Protein AF-A0A0Q9HIN8-F1 (afdb_monomer_lite)

Foldseek 3Di:
DVVVVVVVVVVVVVVVVVVVPVPPPPVPPVCQLVVLQVQLVCCQPPVPVNQVPDPPSPVVDDDDSVVSNVSSVVSNVSSVVVVVCVVCVVPPPCPVVVPPPPPVVVVVVVVVVVVVPPPPPPVPPVPVPPPDPDDDDDDD

Secondary structure (DSSP, 8-state):
-HHHHHHHHHHHHHHHHHHTT------TTTTHHHHHHHHHHHHHH-HHHHHHHSTTTGGG-S--HHHHHHHHHHHHHHHHHHHHHHH-GGG---TTTTTTSSHHHHHHHHHHHHHT------TTGGGGSS-----PPPP-

pLDDT: mean 71.0, std 16.52, range [49.62, 96.56]

Radius of gyration: 36.88 Å; chains: 1; bounding box: 78×87×63 Å

Sequence (140 aa):
MVGALLEEAGDESALQRRGRLASKPSSRWGGRWLFLSANGTFMLVAPLTWYELVPGVTDTGFFNQHFVRDIGMIQLFLGVAFGLGLFRPERRVDLTHLHRGDIASRSTVAGSLKHSLDPGDDPRRGRRLFNQPAQKPRLK

Structure (mmCIF, N/CA/C/O backbone):
data_AF-A0A0Q9HIN8-F1
#
_entry.id   AF-A0A0Q9HIN8-F1
#
loop_
_atom_site.group_PDB
_atom_site.id
_atom_site.type_symbol
_atom_site.label_atom_id
_atom_site.label_alt_id
_atom_site.label_comp_id
_atom_site.label_asym_id
_atom_site.label_entity_id
_atom_site.label_seq_id
_atom_site.pdbx_PDB_ins_code
_atom_site.Cartn_x
_atom_site.Cartn_y
_atom_site.Cartn_z
_atom_site.occupancy
_atom_site.B_iso_or_equiv
_atom_site.auth_seq_id
_atom_site.auth_comp_id
_atom_site.auth_asym_id
_atom_site.auth_atom_id
_atom_site.pdbx_PDB_model_num
ATOM 1 N N . MET A 1 1 ? 64.851 -7.655 -13.966 1.00 50.16 1 MET A N 1
ATOM 2 C CA . MET A 1 1 ? 63.659 -8.530 -13.860 1.00 50.16 1 MET A CA 1
ATOM 3 C C . MET A 1 1 ? 62.745 -8.214 -12.671 1.00 50.16 1 MET A C 1
ATOM 5 O O . MET A 1 1 ? 61.587 -8.580 -12.751 1.00 50.16 1 MET A O 1
ATOM 9 N N . VAL A 1 2 ? 63.190 -7.509 -11.617 1.00 51.47 2 VAL A N 1
ATOM 10 C CA . VAL A 1 2 ? 62.332 -7.177 -10.451 1.00 51.47 2 VAL A CA 1
ATOM 11 C C . VAL A 1 2 ? 61.342 -6.022 -10.717 1.00 51.47 2 VAL A C 1
ATOM 13 O O . VAL A 1 2 ? 60.254 -6.022 -10.160 1.00 51.47 2 VAL A O 1
ATOM 16 N N . GLY A 1 3 ? 61.665 -5.077 -11.614 1.00 51.88 3 GLY A N 1
ATOM 17 C CA . GLY A 1 3 ? 60.786 -3.933 -11.921 1.00 51.88 3 GLY A CA 1
ATOM 18 C C . GLY A 1 3 ? 59.489 -4.290 -12.663 1.00 51.88 3 GLY A C 1
ATOM 19 O O . GLY A 1 3 ? 58.441 -3.750 -12.338 1.00 51.88 3 GLY A O 1
ATOM 20 N N . ALA A 1 4 ? 59.533 -5.254 -13.591 1.00 57.25 4 ALA A N 1
ATOM 21 C CA . ALA A 1 4 ? 58.363 -5.647 -14.386 1.00 57.25 4 ALA A CA 1
ATOM 22 C C . ALA A 1 4 ? 57.269 -6.345 -13.552 1.00 57.25 4 ALA A C 1
ATOM 24 O O . ALA A 1 4 ? 56.089 -6.165 -13.819 1.00 57.25 4 ALA A O 1
ATOM 25 N N . LEU A 1 5 ? 57.657 -7.080 -12.501 1.00 54.25 5 LEU A N 1
ATOM 26 C CA . LEU A 1 5 ? 56.718 -7.793 -11.626 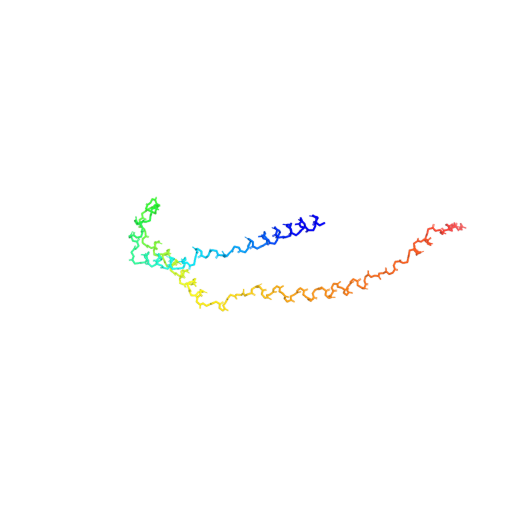1.00 54.25 5 LEU A CA 1
ATOM 27 C C . LEU A 1 5 ? 55.975 -6.867 -10.646 1.00 54.25 5 LEU A C 1
ATOM 29 O O . LEU A 1 5 ? 54.887 -7.208 -10.189 1.00 54.25 5 LEU A O 1
ATOM 33 N N . LEU A 1 6 ? 56.537 -5.696 -10.318 1.00 56.31 6 LEU A N 1
ATOM 34 C CA . LEU A 1 6 ? 55.865 -4.706 -9.466 1.00 56.31 6 LEU A CA 1
ATOM 35 C C . LEU A 1 6 ? 54.861 -3.851 -10.251 1.00 56.31 6 LEU A C 1
ATOM 37 O O . LEU A 1 6 ? 53.848 -3.440 -9.688 1.00 56.31 6 LEU A O 1
ATOM 41 N N . GLU A 1 7 ? 55.115 -3.625 -11.541 1.00 59.69 7 GLU A N 1
ATOM 42 C CA . GLU A 1 7 ? 54.205 -2.901 -12.434 1.00 59.69 7 GLU A CA 1
ATOM 43 C C . GLU A 1 7 ? 52.951 -3.737 -12.747 1.00 59.69 7 GLU A C 1
ATOM 45 O O . GLU A 1 7 ? 51.832 -3.232 -12.672 1.00 59.69 7 GLU A O 1
ATOM 50 N N . GLU A 1 8 ? 53.126 -5.046 -12.971 1.00 59.66 8 GLU A N 1
ATOM 51 C CA . GLU A 1 8 ? 52.031 -6.002 -13.199 1.00 59.66 8 GLU A CA 1
ATOM 52 C C . GLU A 1 8 ? 51.131 -6.143 -11.954 1.00 59.66 8 GLU A C 1
ATOM 54 O O . GLU A 1 8 ? 49.905 -6.095 -12.046 1.00 59.66 8 GLU A O 1
ATOM 59 N N . ALA A 1 9 ? 51.724 -6.191 -10.753 1.00 60.88 9 ALA A N 1
ATOM 60 C CA . ALA A 1 9 ? 50.978 -6.250 -9.491 1.00 60.88 9 ALA A CA 1
ATOM 61 C C . ALA A 1 9 ? 50.145 -4.978 -9.205 1.00 60.88 9 ALA A C 1
ATOM 63 O O . ALA A 1 9 ? 49.116 -5.033 -8.514 1.00 60.88 9 ALA A O 1
ATOM 64 N N . GLY A 1 10 ? 50.573 -3.824 -9.729 1.00 61.00 10 GLY A N 1
ATOM 65 C CA . GLY A 1 10 ? 49.863 -2.550 -9.606 1.00 61.00 10 GLY A CA 1
ATOM 66 C C . GLY A 1 10 ? 48.602 -2.476 -10.471 1.00 61.00 10 GLY A C 1
ATOM 67 O O . GLY A 1 10 ? 47.573 -1.970 -10.010 1.00 61.00 10 GLY A O 1
ATOM 68 N N . ASP A 1 11 ? 48.655 -3.027 -11.686 1.00 60.84 11 ASP A N 1
ATOM 69 C CA . ASP A 1 11 ? 47.535 -2.992 -12.634 1.00 60.84 11 ASP A CA 1
ATOM 70 C C . ASP A 1 11 ? 46.458 -4.033 -12.289 1.00 60.84 11 ASP A C 1
ATOM 72 O O . ASP A 1 11 ? 45.264 -3.726 -12.282 1.00 60.84 11 ASP A O 1
ATOM 76 N N . GLU A 1 12 ? 46.861 -5.216 -11.815 1.00 61.25 12 GLU A N 1
ATOM 77 C CA . GLU A 1 12 ? 45.950 -6.236 -11.270 1.00 61.25 12 GLU A CA 1
ATOM 78 C C . GLU A 1 12 ? 45.121 -5.685 -10.096 1.00 61.25 12 GLU A C 1
ATOM 80 O O . GLU A 1 12 ? 43.910 -5.897 -10.002 1.00 61.25 12 GLU A O 1
ATOM 85 N N . SER A 1 13 ? 45.735 -4.866 -9.237 1.00 59.59 13 SER A N 1
ATOM 86 C CA . SER A 1 13 ? 45.057 -4.189 -8.124 1.00 59.59 13 SER A CA 1
ATOM 87 C C . SER A 1 13 ? 44.043 -3.136 -8.598 1.00 59.59 13 SER A C 1
ATOM 89 O O . SER A 1 13 ? 43.004 -2.927 -7.958 1.00 59.59 13 SER A O 1
ATOM 91 N N . ALA A 1 14 ? 44.323 -2.458 -9.714 1.00 60.78 14 ALA A N 1
ATOM 92 C CA . ALA A 1 14 ? 43.446 -1.462 -10.326 1.00 60.78 14 ALA A CA 1
ATOM 93 C C . ALA A 1 14 ? 42.277 -2.118 -11.082 1.00 60.78 14 ALA A C 1
ATOM 95 O O . ALA A 1 14 ? 41.132 -1.665 -10.966 1.00 60.78 14 ALA A O 1
ATOM 96 N N . LEU A 1 15 ? 42.526 -3.229 -11.776 1.00 60.16 15 LEU A N 1
ATOM 97 C CA . LEU A 1 15 ? 41.519 -4.045 -12.454 1.00 60.16 15 LEU A CA 1
ATOM 98 C C . LEU A 1 15 ? 40.619 -4.782 -11.455 1.00 60.16 15 LEU A C 1
ATOM 100 O O . LEU A 1 15 ? 39.396 -4.784 -11.611 1.00 60.16 15 LEU A O 1
ATOM 104 N N . GLN A 1 16 ? 41.170 -5.291 -10.353 1.00 64.12 16 GLN A N 1
ATOM 105 C CA . GLN A 1 16 ? 40.397 -5.941 -9.295 1.00 64.12 16 GLN A CA 1
ATOM 106 C C . GLN A 1 16 ? 39.535 -4.940 -8.503 1.00 64.12 16 GLN A C 1
ATOM 108 O O . GLN A 1 16 ? 38.429 -5.285 -8.078 1.00 64.12 16 GLN A O 1
ATOM 113 N N . ARG A 1 17 ? 39.969 -3.674 -8.364 1.00 58.03 17 ARG A N 1
ATOM 114 C CA . ARG A 1 17 ? 39.131 -2.565 -7.855 1.00 58.03 17 ARG A CA 1
ATOM 115 C C . ARG A 1 17 ? 38.011 -2.185 -8.825 1.00 58.03 17 ARG A C 1
ATOM 117 O O . ARG A 1 17 ? 36.902 -1.904 -8.374 1.00 58.03 17 ARG A O 1
ATOM 124 N N . ARG A 1 18 ? 38.264 -2.220 -10.138 1.00 59.41 18 ARG A N 1
ATOM 125 C CA . ARG A 1 18 ? 37.251 -1.967 -11.181 1.00 59.41 18 ARG A CA 1
ATOM 126 C C . ARG A 1 18 ? 36.209 -3.088 -11.273 1.00 59.41 18 ARG A C 1
ATOM 128 O O . ARG A 1 18 ? 35.028 -2.793 -11.429 1.00 59.41 18 ARG A O 1
ATOM 135 N N . GLY A 1 19 ? 36.606 -4.348 -11.084 1.00 56.44 19 GLY A N 1
ATOM 136 C CA . GLY A 1 19 ? 35.696 -5.502 -11.069 1.00 56.44 19 GLY A CA 1
ATOM 137 C C . GLY A 1 19 ? 34.818 -5.604 -9.814 1.00 56.44 19 GLY A C 1
ATOM 138 O O . GLY A 1 19 ? 33.701 -6.111 -9.876 1.00 56.44 19 GLY A O 1
ATOM 139 N N . ARG A 1 20 ? 35.274 -5.070 -8.671 1.00 57.12 20 ARG A N 1
ATOM 140 C CA . ARG A 1 20 ? 34.553 -5.134 -7.383 1.00 57.12 20 ARG A CA 1
ATOM 141 C C . ARG A 1 20 ? 33.427 -4.092 -7.237 1.00 57.12 20 ARG A C 1
ATOM 143 O O . ARG A 1 20 ? 32.710 -4.110 -6.241 1.00 57.12 20 ARG A O 1
ATOM 150 N N . LEU A 1 21 ? 33.244 -3.210 -8.225 1.00 59.19 21 LEU A N 1
ATOM 151 C CA . LEU A 1 21 ? 32.167 -2.207 -8.263 1.00 59.19 21 LEU A CA 1
ATOM 152 C C . LEU A 1 21 ? 30.932 -2.652 -9.059 1.00 59.19 21 LEU A C 1
ATOM 154 O O . LEU A 1 21 ? 29.895 -1.997 -8.978 1.00 59.19 21 LEU A O 1
ATOM 158 N N . ALA A 1 22 ? 30.988 -3.791 -9.753 1.00 61.09 22 ALA A N 1
ATOM 159 C CA . ALA A 1 22 ? 29.797 -4.451 -10.279 1.00 61.09 22 ALA A CA 1
ATOM 160 C C . ALA A 1 22 ? 29.099 -5.222 -9.147 1.00 61.09 22 ALA A C 1
ATOM 162 O O . ALA A 1 22 ? 28.997 -6.450 -9.158 1.00 61.09 22 ALA A O 1
ATOM 163 N N . SER A 1 23 ? 28.655 -4.503 -8.114 1.00 59.72 23 SER A N 1
ATOM 164 C CA . SER A 1 23 ? 27.782 -5.086 -7.107 1.00 59.72 23 SER A CA 1
ATOM 165 C C . SER A 1 23 ? 26.487 -5.489 -7.810 1.00 59.72 23 SER A C 1
ATOM 167 O O . SER A 1 23 ? 25.699 -4.659 -8.262 1.00 59.72 23 SER A O 1
ATOM 169 N N . LYS A 1 24 ? 26.306 -6.806 -7.968 1.00 57.84 24 LYS A N 1
ATOM 170 C CA . LYS A 1 24 ? 25.063 -7.433 -8.422 1.00 57.84 24 LYS A CA 1
ATOM 171 C C . LYS A 1 24 ? 23.922 -6.725 -7.687 1.00 57.84 24 LYS A C 1
ATOM 173 O O . LYS A 1 24 ? 23.946 -6.750 -6.453 1.00 57.84 24 LYS A O 1
ATOM 178 N N . PRO A 1 25 ? 22.979 -6.054 -8.377 1.00 54.12 25 PRO A 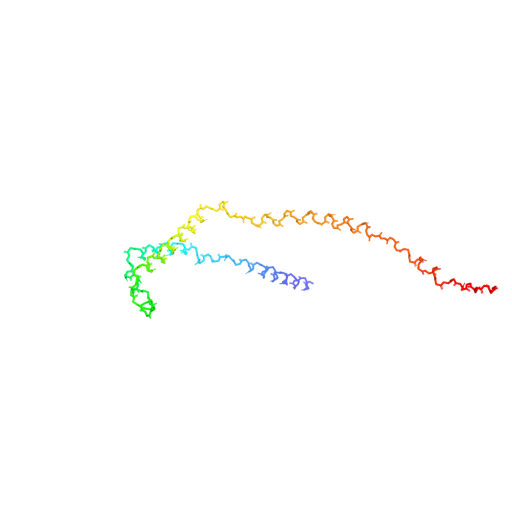N 1
ATOM 179 C CA . PRO A 1 25 ? 21.946 -5.294 -7.698 1.00 54.12 25 PRO A CA 1
ATOM 180 C C . PRO A 1 25 ? 21.206 -6.280 -6.808 1.00 54.12 25 PRO A C 1
ATOM 182 O O . PRO A 1 25 ? 20.545 -7.199 -7.295 1.00 54.12 25 PRO A O 1
ATOM 185 N N . SER A 1 26 ? 21.403 -6.161 -5.494 1.00 56.38 26 SER A N 1
ATOM 186 C CA . SER A 1 26 ? 20.734 -7.023 -4.538 1.00 56.38 26 SER A CA 1
ATOM 187 C C . SER A 1 26 ? 19.260 -6.659 -4.651 1.00 56.38 26 SER A C 1
ATOM 189 O O . SER A 1 26 ? 18.821 -5.654 -4.088 1.00 56.38 26 SER A 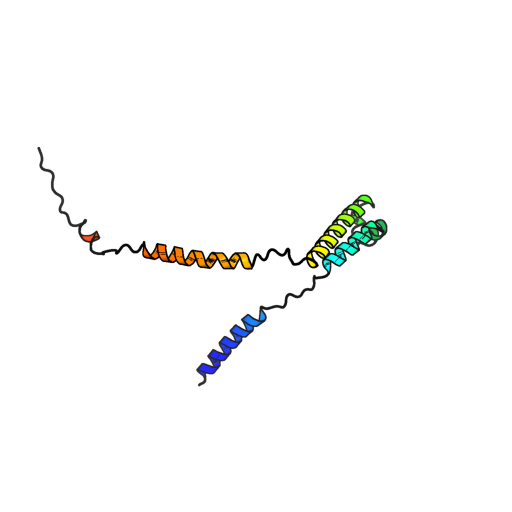O 1
ATOM 191 N N . SER A 1 27 ? 18.515 -7.417 -5.454 1.00 59.38 27 SER A N 1
ATOM 192 C CA . SER A 1 27 ? 17.072 -7.285 -5.629 1.00 59.38 27 SER A CA 1
ATOM 193 C C . SER A 1 27 ? 16.387 -7.770 -4.352 1.00 59.38 27 SER A C 1
ATOM 195 O O . SER A 1 27 ? 15.662 -8.754 -4.323 1.00 59.38 27 SER A O 1
ATOM 197 N N . ARG A 1 28 ? 16.670 -7.096 -3.236 1.00 60.09 28 ARG A N 1
ATOM 198 C CA . ARG A 1 28 ? 16.076 -7.364 -1.924 1.00 60.09 28 ARG A CA 1
ATOM 199 C C . ARG A 1 28 ? 14.693 -6.723 -1.790 1.00 60.09 28 ARG A C 1
ATOM 201 O O . ARG A 1 28 ? 14.098 -6.754 -0.725 1.00 60.09 28 ARG A O 1
ATOM 208 N N . TRP A 1 29 ? 14.181 -6.138 -2.874 1.00 57.94 29 TRP A N 1
ATOM 209 C CA . TRP A 1 29 ? 13.001 -5.276 -2.869 1.00 57.94 29 TRP A CA 1
ATOM 210 C C . TRP A 1 29 ? 11.925 -5.674 -3.895 1.00 57.94 29 TRP A C 1
ATOM 212 O O . TRP A 1 29 ? 10.940 -4.955 -4.053 1.00 57.94 29 TRP A O 1
ATOM 222 N N . GLY A 1 30 ? 12.078 -6.821 -4.570 1.00 68.38 30 GLY A N 1
ATOM 223 C CA . GLY A 1 30 ? 11.204 -7.264 -5.669 1.00 68.38 30 GLY A CA 1
ATOM 224 C C . GLY A 1 30 ? 9.764 -7.648 -5.293 1.00 68.38 30 GLY A C 1
ATOM 225 O O . GLY A 1 30 ? 8.971 -7.922 -6.186 1.00 68.38 30 GLY A O 1
ATOM 226 N N . GLY A 1 31 ? 9.404 -7.652 -4.004 1.00 82.12 31 GLY A N 1
ATOM 227 C CA . GLY A 1 31 ? 8.083 -8.077 -3.513 1.00 82.12 31 GLY A CA 1
ATOM 228 C C . GLY A 1 31 ? 7.175 -6.962 -2.982 1.00 82.12 31 GLY A C 1
ATOM 229 O O . GLY A 1 31 ? 6.096 -7.250 -2.474 1.00 82.12 31 GLY A O 1
ATOM 230 N N . ARG A 1 32 ? 7.577 -5.685 -3.061 1.00 88.38 32 ARG A N 1
ATOM 231 C CA . ARG A 1 32 ? 6.809 -4.579 -2.446 1.00 88.38 32 ARG A CA 1
ATOM 232 C C . ARG A 1 32 ? 5.393 -4.424 -3.010 1.00 88.38 32 ARG A C 1
ATOM 234 O O . ARG A 1 32 ? 4.490 -4.059 -2.270 1.00 88.38 32 ARG A O 1
ATOM 241 N N . TRP A 1 33 ? 5.192 -4.720 -4.292 1.00 90.19 33 TRP A N 1
ATOM 242 C CA . TRP A 1 33 ? 3.880 -4.665 -4.947 1.00 90.19 33 TRP A CA 1
ATOM 243 C C . TRP A 1 33 ? 2.907 -5.706 -4.375 1.00 90.19 33 TRP A C 1
ATOM 245 O O . TRP A 1 33 ? 1.727 -5.408 -4.194 1.00 90.19 33 TRP A O 1
ATOM 255 N N . LEU A 1 34 ? 3.411 -6.895 -4.025 1.00 91.94 34 LEU A N 1
ATOM 256 C CA . LEU A 1 34 ? 2.623 -7.943 -3.384 1.00 91.94 34 LEU A CA 1
ATOM 257 C C . LEU A 1 34 ? 2.225 -7.516 -1.972 1.00 91.94 34 LEU A C 1
ATOM 259 O O . LEU A 1 34 ? 1.058 -7.623 -1.610 1.00 91.94 34 LEU A O 1
ATOM 263 N N . PHE A 1 35 ?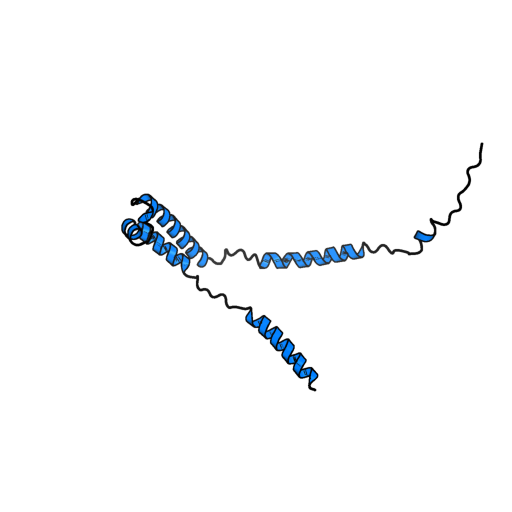 3.177 -6.964 -1.215 1.00 92.38 35 PHE A N 1
ATOM 264 C CA . PHE A 1 35 ? 2.910 -6.416 0.114 1.00 92.38 35 PHE A CA 1
ATOM 265 C C . PHE A 1 35 ? 1.848 -5.307 0.075 1.00 92.38 35 PHE A C 1
ATOM 267 O O . PHE A 1 35 ? 0.873 -5.383 0.813 1.00 92.38 35 PHE A O 1
ATOM 274 N N . LEU A 1 36 ? 1.992 -4.321 -0.818 1.00 93.00 36 LEU A N 1
ATOM 275 C CA . LEU A 1 36 ? 1.026 -3.227 -0.994 1.00 93.00 36 LEU A CA 1
ATOM 276 C C . LEU A 1 36 ? -0.373 -3.746 -1.346 1.00 93.00 36 LEU A C 1
ATOM 278 O O . LEU A 1 36 ? -1.358 -3.320 -0.750 1.00 93.00 36 LEU A O 1
ATOM 282 N N . SER A 1 37 ? -0.453 -4.702 -2.276 1.00 93.50 37 SER A N 1
ATOM 283 C CA . SER A 1 37 ? -1.729 -5.283 -2.707 1.00 93.50 37 SER A CA 1
ATOM 284 C C . SER A 1 37 ? -2.401 -6.071 -1.581 1.00 93.50 37 SER A C 1
ATOM 286 O O . SER A 1 37 ? -3.596 -5.909 -1.337 1.00 93.50 37 SER A O 1
ATOM 288 N N . ALA A 1 38 ? -1.638 -6.898 -0.861 1.00 94.75 38 ALA A N 1
ATOM 289 C CA . ALA A 1 38 ? -2.148 -7.684 0.257 1.00 94.75 38 ALA A CA 1
ATOM 290 C C . ALA A 1 38 ? -2.584 -6.788 1.427 1.00 94.75 38 ALA A C 1
ATOM 292 O O . ALA A 1 38 ? -3.688 -6.952 1.942 1.00 94.75 38 ALA A O 1
ATOM 293 N N . ASN A 1 39 ? -1.764 -5.801 1.801 1.00 95.25 39 ASN A N 1
ATOM 294 C CA . ASN A 1 39 ? -2.073 -4.869 2.883 1.00 95.25 39 ASN A CA 1
ATOM 295 C C . ASN A 1 39 ? -3.295 -3.999 2.550 1.00 95.25 39 ASN A C 1
ATOM 297 O O . ASN A 1 39 ? -4.201 -3.872 3.371 1.00 95.25 39 ASN A O 1
ATOM 301 N N . GLY A 1 40 ? -3.370 -3.472 1.323 1.00 93.88 40 GLY A N 1
ATOM 302 C CA . GLY A 1 40 ? -4.534 -2.720 0.852 1.00 93.88 40 GLY A CA 1
ATOM 303 C C . GLY A 1 40 ? -5.813 -3.562 0.845 1.00 93.88 40 GLY A C 1
ATOM 304 O O . GLY A 1 40 ? -6.857 -3.102 1.295 1.00 93.88 40 GLY A O 1
ATOM 305 N N . THR A 1 41 ? -5.730 -4.830 0.430 1.00 96.00 41 THR A N 1
ATOM 306 C CA . THR A 1 41 ? -6.873 -5.761 0.486 1.00 96.00 41 THR A CA 1
ATOM 307 C C . THR A 1 41 ? -7.312 -6.033 1.926 1.00 96.00 41 THR A C 1
ATOM 309 O O . THR A 1 41 ? -8.508 -6.026 2.215 1.00 96.00 41 THR A O 1
ATOM 312 N N . PHE A 1 42 ? -6.367 -6.223 2.851 1.00 95.31 42 PHE A N 1
ATOM 313 C CA . PHE A 1 42 ? -6.674 -6.463 4.261 1.00 95.31 42 PHE A CA 1
ATOM 314 C C . PHE A 1 42 ? -7.412 -5.275 4.902 1.00 95.31 42 PHE A C 1
ATOM 316 O O . PHE A 1 42 ? -8.419 -5.482 5.580 1.00 95.31 42 PHE A O 1
ATOM 323 N N . MET A 1 43 ? -7.008 -4.039 4.590 1.00 92.75 43 MET A N 1
ATOM 324 C CA . MET A 1 43 ? -7.717 -2.820 5.009 1.00 92.75 43 MET A CA 1
ATOM 325 C C . MET A 1 43 ? -9.163 -2.741 4.493 1.00 92.75 43 MET A C 1
ATOM 327 O O . MET A 1 43 ? -10.022 -2.165 5.156 1.00 92.75 43 MET A O 1
ATOM 331 N N . LEU A 1 44 ? -9.455 -3.303 3.315 1.00 92.75 44 LEU A N 1
ATOM 332 C CA . LEU A 1 44 ? -10.804 -3.292 2.738 1.00 92.75 44 LEU A CA 1
ATOM 333 C C . LEU A 1 44 ? -11.713 -4.356 3.360 1.00 92.75 44 LEU A C 1
ATOM 335 O O . LEU A 1 44 ? -12.883 -4.076 3.628 1.00 92.75 44 LEU A O 1
ATOM 339 N N . VAL A 1 45 ? -11.175 -5.555 3.598 1.00 95.44 45 VAL A N 1
ATOM 340 C CA . VAL A 1 45 ? -11.925 -6.699 4.142 1.00 95.44 45 VAL A CA 1
ATOM 341 C C . VAL A 1 45 ? -12.174 -6.542 5.641 1.00 95.44 45 VAL A C 1
ATOM 343 O O . VAL A 1 45 ? -13.301 -6.733 6.093 1.00 95.44 45 VAL A O 1
ATOM 346 N N . ALA A 1 46 ? -11.148 -6.173 6.410 1.00 94.06 46 ALA A N 1
ATOM 347 C CA . ALA A 1 46 ? -11.207 -6.096 7.869 1.00 94.06 46 ALA A CA 1
ATOM 348 C C . ALA A 1 46 ? -10.564 -4.792 8.389 1.00 94.06 46 ALA A C 1
ATOM 350 O O . ALA A 1 46 ? -9.516 -4.828 9.039 1.00 94.06 46 ALA A O 1
ATOM 351 N N . PRO A 1 47 ? -11.185 -3.623 8.129 1.00 92.19 47 PRO A N 1
ATOM 352 C CA . PRO A 1 47 ? -10.614 -2.320 8.477 1.00 92.19 47 PRO A CA 1
ATOM 353 C C . PRO A 1 47 ? -10.394 -2.135 9.983 1.00 92.19 47 PRO A C 1
ATOM 355 O O . PRO A 1 47 ? -9.388 -1.553 10.378 1.00 92.19 47 PRO A O 1
ATOM 358 N N . LEU A 1 48 ? -11.309 -2.637 10.821 1.00 91.12 48 LEU A N 1
ATOM 359 C CA . LEU A 1 48 ? -11.187 -2.536 12.280 1.00 91.12 48 LEU A CA 1
ATOM 360 C C . LEU A 1 48 ? -10.002 -3.358 12.796 1.00 91.12 48 LEU A C 1
ATOM 362 O O . LEU A 1 48 ? -9.161 -2.850 13.526 1.00 91.12 48 LEU A O 1
ATOM 366 N N . THR A 1 49 ? -9.881 -4.603 12.336 1.00 91.81 49 THR A N 1
ATOM 367 C CA . THR A 1 49 ? -8.767 -5.482 12.706 1.00 91.81 49 THR A CA 1
ATOM 368 C C . THR A 1 49 ? -7.425 -4.910 12.253 1.00 91.81 49 THR A C 1
ATOM 370 O O . THR A 1 49 ? -6.452 -4.977 12.995 1.00 91.81 49 THR A O 1
ATOM 373 N N . TRP A 1 50 ? -7.357 -4.304 11.061 1.00 93.00 50 TRP A N 1
ATOM 374 C CA . TRP A 1 50 ? -6.148 -3.609 10.614 1.00 93.00 50 TRP A CA 1
ATOM 375 C C . TRP A 1 50 ? -5.780 -2.451 11.551 1.00 93.00 50 TRP A C 1
ATOM 377 O O . TRP A 1 50 ? -4.621 -2.317 11.935 1.00 93.00 50 TRP A O 1
ATOM 387 N N . TYR A 1 51 ? -6.772 -1.645 11.939 1.00 89.81 51 TYR A N 1
ATOM 388 C CA . TYR A 1 51 ? -6.587 -0.480 12.804 1.00 89.81 51 TYR A CA 1
ATOM 389 C C . TYR A 1 51 ? -6.007 -0.846 14.176 1.00 89.81 51 TYR A C 1
ATOM 391 O O . TYR A 1 51 ? -5.144 -0.140 14.684 1.00 89.81 51 TYR A O 1
ATOM 399 N N . GLU A 1 52 ? -6.451 -1.962 14.752 1.00 91.06 52 GLU A N 1
ATOM 400 C CA . GLU A 1 52 ? -6.000 -2.438 16.065 1.00 91.06 52 GLU A CA 1
ATOM 401 C C . GLU A 1 52 ? -4.641 -3.153 16.019 1.00 91.06 52 GLU A C 1
ATOM 403 O O . GLU A 1 52 ? -3.893 -3.130 16.993 1.00 91.06 52 GLU A O 1
ATOM 408 N N . LEU A 1 53 ? -4.304 -3.793 14.896 1.00 91.56 53 LEU A N 1
ATOM 409 C CA . LEU A 1 53 ? -3.059 -4.552 14.753 1.00 91.56 53 LEU A CA 1
ATOM 410 C C . LEU A 1 53 ? -1.834 -3.677 14.486 1.00 91.56 53 LEU A C 1
ATOM 412 O O . LEU A 1 53 ? -0.710 -4.118 14.738 1.00 91.56 53 LEU A O 1
ATOM 416 N N . VAL A 1 54 ? -2.016 -2.478 13.930 1.00 86.38 54 VAL A N 1
ATOM 417 C CA . VAL A 1 54 ? -0.892 -1.609 13.576 1.00 86.38 54 VAL A CA 1
ATOM 418 C C . VAL A 1 54 ? -0.522 -0.716 14.764 1.00 86.38 54 VAL A C 1
ATOM 420 O O . VAL A 1 54 ? -1.289 0.180 15.123 1.00 86.38 54 VAL A O 1
ATOM 423 N N . PRO A 1 55 ? 0.667 -0.913 15.365 1.00 86.31 55 PRO A N 1
ATOM 424 C CA . PRO A 1 55 ? 1.075 -0.148 16.534 1.00 86.31 55 PRO A CA 1
ATOM 425 C C . PRO A 1 55 ? 1.187 1.342 16.197 1.00 86.31 55 PRO A C 1
ATOM 427 O O . PRO A 1 55 ? 1.742 1.719 15.163 1.00 86.31 55 PRO A O 1
ATOM 430 N N . GLY A 1 56 ? 0.656 2.185 17.082 1.00 84.12 56 GLY A N 1
ATOM 431 C CA . GLY A 1 56 ? 0.661 3.641 16.942 1.00 84.12 56 GLY A CA 1
ATOM 432 C C . GLY A 1 56 ? -0.507 4.224 16.143 1.00 84.12 56 GLY A C 1
ATOM 433 O O . GLY A 1 56 ? -0.725 5.428 16.214 1.00 84.12 56 GLY A O 1
ATOM 434 N N . VAL A 1 57 ? -1.296 3.419 15.417 1.00 84.00 57 VAL A N 1
ATOM 435 C CA . VAL A 1 57 ? -2.479 3.923 14.688 1.00 84.00 57 VAL A CA 1
ATOM 436 C C . VAL A 1 57 ? -3.599 4.302 15.655 1.00 84.00 57 VAL A C 1
ATOM 438 O O . VAL A 1 57 ? -4.184 5.376 15.524 1.00 84.00 57 VAL A O 1
ATOM 441 N N . THR A 1 58 ? -3.846 3.481 16.673 1.00 84.25 58 THR A N 1
ATOM 442 C CA . THR A 1 58 ? -4.843 3.746 17.723 1.00 84.25 58 THR A CA 1
ATOM 443 C C . THR A 1 58 ? -4.561 5.020 18.514 1.00 84.25 58 THR A C 1
ATOM 445 O O . THR A 1 58 ? -5.493 5.659 18.995 1.00 84.25 58 THR A O 1
ATOM 448 N N . ASP A 1 59 ? -3.294 5.426 18.603 1.00 85.50 59 ASP A N 1
ATOM 449 C CA . ASP A 1 59 ? -2.872 6.611 19.354 1.00 85.50 59 ASP A CA 1
ATOM 450 C C . ASP A 1 59 ? -3.194 7.920 18.610 1.00 85.50 59 ASP A C 1
ATOM 452 O O . ASP A 1 59 ? -3.159 9.000 19.197 1.00 85.50 59 ASP A O 1
ATOM 456 N N . THR A 1 60 ? -3.529 7.841 17.315 1.00 82.94 60 THR A N 1
ATOM 457 C CA . THR A 1 60 ? -3.835 9.013 16.476 1.00 82.94 60 THR A CA 1
ATOM 458 C C . THR A 1 60 ? -5.279 9.502 16.584 1.00 82.94 60 THR A C 1
ATOM 460 O O . THR A 1 60 ? -5.558 10.641 16.204 1.00 82.94 60 THR A O 1
ATOM 463 N N . GLY A 1 61 ? -6.205 8.688 17.102 1.00 84.38 61 GLY A N 1
ATOM 464 C CA . GLY A 1 61 ? -7.605 9.083 17.255 1.00 84.38 61 GLY A CA 1
ATOM 465 C C . GLY A 1 61 ? -8.595 7.920 17.325 1.00 84.38 61 GLY A C 1
ATOM 466 O O . GLY A 1 61 ? -8.229 6.759 17.490 1.00 84.38 61 GLY A O 1
ATOM 467 N N . PHE A 1 62 ? -9.886 8.241 17.211 1.00 84.75 62 PHE A N 1
ATOM 468 C CA . PHE A 1 62 ? -10.950 7.235 17.150 1.00 84.75 62 PHE A CA 1
ATOM 469 C C . PHE A 1 62 ? -10.982 6.523 15.794 1.00 84.75 62 PHE A C 1
ATOM 471 O O . PHE A 1 62 ? -10.651 7.101 14.758 1.00 84.75 62 PHE A O 1
ATOM 478 N N . PHE A 1 63 ? -11.453 5.274 15.800 1.00 89.31 63 PHE A N 1
ATOM 479 C CA . PHE A 1 63 ? -11.589 4.473 14.589 1.00 89.31 63 PHE A CA 1
ATOM 480 C C . PHE A 1 63 ? -12.523 5.139 13.566 1.00 89.31 63 PHE A C 1
ATOM 482 O O . PHE A 1 63 ? -13.708 5.353 13.826 1.00 89.31 63 PHE A O 1
ATOM 489 N N . ASN A 1 64 ? -11.989 5.405 12.371 1.00 91.12 64 ASN A N 1
ATOM 490 C CA . ASN A 1 64 ? -12.753 5.858 11.214 1.00 91.12 64 ASN A CA 1
ATOM 491 C C . ASN A 1 64 ? -12.599 4.864 10.055 1.00 91.12 64 ASN A C 1
ATOM 493 O O . ASN A 1 64 ? -11.582 4.830 9.361 1.00 91.12 64 ASN A O 1
ATOM 497 N N . GLN A 1 65 ? -13.647 4.077 9.813 1.00 91.81 65 GLN A N 1
ATOM 498 C CA . GLN A 1 65 ? -13.659 3.053 8.770 1.00 91.81 65 GLN A CA 1
ATOM 499 C C . GLN A 1 65 ? -13.452 3.619 7.358 1.00 91.81 65 GLN A C 1
ATOM 501 O O . GLN A 1 65 ? -12.813 2.963 6.533 1.00 91.81 65 GLN A O 1
ATOM 506 N N . HIS A 1 66 ? -13.992 4.806 7.063 1.00 93.00 66 HIS A N 1
ATOM 507 C CA . HIS A 1 66 ? -13.841 5.428 5.744 1.00 93.00 66 HIS A CA 1
ATOM 508 C C . HIS A 1 66 ? -12.370 5.729 5.460 1.00 93.00 66 HIS A C 1
ATOM 510 O O . HIS A 1 66 ? -11.855 5.337 4.419 1.00 93.00 66 HIS A O 1
ATOM 516 N N . PHE A 1 67 ? -11.668 6.286 6.448 1.00 91.94 67 PHE A N 1
ATOM 517 C CA . PHE A 1 67 ? -10.244 6.595 6.351 1.00 91.94 67 PHE A CA 1
ATOM 518 C C . PHE A 1 67 ? -9.384 5.356 6.052 1.00 91.94 67 PHE A C 1
ATOM 520 O O . PHE A 1 67 ? -8.555 5.376 5.142 1.00 91.94 67 PHE A O 1
ATOM 527 N N . VAL A 1 68 ? -9.613 4.250 6.770 1.00 92.44 68 VAL A N 1
ATOM 528 C CA . VAL A 1 68 ? -8.861 2.999 6.556 1.00 92.44 68 VAL A CA 1
ATOM 529 C C . VAL A 1 68 ? -9.127 2.425 5.161 1.00 92.44 68 VAL A C 1
ATOM 531 O O . VAL A 1 68 ? -8.196 1.989 4.483 1.00 92.44 68 VAL A O 1
ATOM 534 N N . ARG A 1 69 ? -10.383 2.460 4.696 1.00 94.31 69 ARG A N 1
ATOM 535 C CA . ARG A 1 69 ? -10.742 1.972 3.357 1.00 94.31 69 ARG A CA 1
ATOM 536 C C . ARG A 1 69 ? -10.155 2.831 2.241 1.00 94.31 69 ARG A C 1
ATOM 538 O O . ARG A 1 69 ? -9.698 2.266 1.251 1.00 94.31 69 ARG A O 1
ATOM 545 N N . ASP A 1 70 ? -10.108 4.149 2.407 1.00 95.56 70 ASP A N 1
ATOM 546 C CA . ASP A 1 70 ? -9.528 5.063 1.418 1.00 95.56 70 ASP A CA 1
ATOM 547 C C . ASP A 1 70 ? -8.032 4.782 1.214 1.00 95.56 70 ASP A C 1
ATOM 549 O O . ASP A 1 70 ? -7.567 4.613 0.082 1.00 95.56 70 ASP A O 1
ATOM 553 N N . ILE A 1 71 ? -7.283 4.617 2.309 1.00 94.19 71 ILE A N 1
ATOM 554 C CA . ILE A 1 71 ? -5.870 4.216 2.263 1.00 94.19 71 ILE A CA 1
ATOM 555 C C . ILE A 1 71 ? -5.718 2.819 1.645 1.00 94.19 71 ILE A C 1
ATOM 557 O O . ILE A 1 71 ? -4.805 2.590 0.842 1.00 94.19 71 ILE A O 1
ATOM 561 N N . GLY A 1 72 ? -6.615 1.894 1.994 1.00 94.81 72 GLY A N 1
ATOM 562 C CA . GLY A 1 72 ? -6.637 0.534 1.463 1.00 94.81 72 GLY A CA 1
ATOM 563 C C . GLY A 1 72 ? -6.787 0.495 -0.055 1.00 94.81 72 GLY A C 1
ATOM 564 O O . GLY A 1 72 ? -6.010 -0.186 -0.729 1.00 94.81 72 GLY A O 1
ATOM 565 N N . MET A 1 73 ? -7.716 1.281 -0.608 1.00 96.56 73 MET A N 1
ATOM 566 C CA . MET A 1 73 ? -7.898 1.406 -2.056 1.00 96.56 73 MET A CA 1
ATOM 567 C C . MET A 1 73 ? -6.628 1.928 -2.730 1.00 96.56 73 MET A C 1
ATOM 569 O O . MET A 1 73 ? -6.165 1.320 -3.693 1.00 96.56 73 MET A O 1
ATOM 573 N N . ILE A 1 74 ? -6.018 2.999 -2.210 1.00 95.88 74 ILE A N 1
ATOM 574 C CA . ILE A 1 74 ? -4.797 3.583 -2.791 1.00 95.88 74 ILE A CA 1
ATOM 575 C C . ILE A 1 74 ? -3.653 2.562 -2.812 1.00 95.88 74 ILE A C 1
ATOM 577 O O . ILE A 1 74 ? -2.998 2.391 -3.843 1.00 95.88 74 ILE A O 1
ATOM 581 N N . GLN A 1 75 ? -3.418 1.849 -1.707 1.00 95.31 75 GLN A N 1
ATOM 582 C CA . GLN A 1 75 ? -2.365 0.831 -1.642 1.00 95.31 75 GLN A CA 1
ATOM 583 C C . GLN A 1 75 ? -2.627 -0.343 -2.583 1.00 95.31 75 GLN A C 1
ATOM 585 O O . GLN A 1 75 ? -1.698 -0.797 -3.255 1.00 95.31 75 GLN A O 1
ATOM 590 N N . LEU A 1 76 ? -3.878 -0.798 -2.678 1.00 95.44 76 LEU A N 1
ATOM 591 C CA . LEU A 1 76 ? -4.259 -1.858 -3.603 1.00 95.44 76 LEU A CA 1
ATOM 592 C C . LEU A 1 76 ? -4.043 -1.427 -5.059 1.00 95.44 76 LEU A C 1
ATOM 594 O O . LEU A 1 76 ? -3.400 -2.151 -5.817 1.00 95.44 76 LEU A O 1
ATOM 598 N N . PHE A 1 77 ? -4.503 -0.233 -5.443 1.00 95.19 77 PHE A N 1
ATOM 599 C CA . PHE A 1 77 ? -4.314 0.296 -6.795 1.00 95.19 77 PHE A CA 1
ATOM 600 C C . PHE A 1 77 ? -2.835 0.444 -7.154 1.00 95.19 77 PHE A C 1
ATOM 602 O O . PHE A 1 77 ? -2.428 0.013 -8.232 1.00 95.19 77 PHE A O 1
ATOM 609 N N . LEU A 1 78 ? -2.017 1.001 -6.255 1.00 94.06 78 LEU A N 1
ATOM 610 C CA . LEU A 1 78 ? -0.575 1.127 -6.473 1.00 94.06 78 LEU A CA 1
ATOM 611 C C . LEU A 1 78 ? 0.098 -0.244 -6.585 1.00 94.06 78 LEU A C 1
ATOM 613 O O . LEU A 1 78 ? 0.889 -0.463 -7.501 1.00 94.06 78 LEU A O 1
ATOM 617 N N . GLY A 1 79 ? -0.226 -1.177 -5.688 1.00 92.31 79 GLY A N 1
ATOM 618 C CA . GLY A 1 79 ? 0.315 -2.534 -5.705 1.00 92.31 79 GLY A CA 1
ATOM 619 C C . GLY A 1 79 ? -0.008 -3.270 -7.005 1.00 92.31 79 GLY A C 1
ATOM 620 O O . GLY A 1 79 ? 0.895 -3.811 -7.646 1.00 92.31 79 GLY A O 1
ATOM 621 N N . VAL A 1 80 ? -1.263 -3.209 -7.452 1.00 93.00 80 VAL A N 1
ATOM 622 C CA . VAL A 1 80 ? -1.714 -3.815 -8.711 1.00 93.00 80 VAL A CA 1
ATOM 623 C C . VAL A 1 80 ? -1.074 -3.126 -9.914 1.00 93.00 80 VAL A C 1
ATOM 625 O O . VAL A 1 80 ? -0.570 -3.811 -10.798 1.00 93.00 80 VAL A O 1
ATOM 628 N N . ALA A 1 81 ? -1.020 -1.792 -9.950 1.00 90.06 81 ALA A N 1
ATOM 629 C CA . ALA A 1 81 ? -0.393 -1.050 -11.042 1.00 90.06 81 ALA A CA 1
ATOM 630 C C . ALA A 1 81 ? 1.102 -1.375 -11.176 1.00 90.06 81 ALA A C 1
ATOM 632 O O . ALA A 1 81 ? 1.581 -1.620 -12.284 1.00 90.06 81 ALA A O 1
ATOM 633 N N . PHE A 1 82 ? 1.837 -1.439 -10.061 1.00 87.62 82 PHE A N 1
ATOM 634 C CA . PHE A 1 82 ? 3.240 -1.852 -10.071 1.00 87.62 82 PHE A CA 1
ATOM 635 C C . PHE A 1 82 ? 3.408 -3.322 -10.454 1.00 87.62 82 PHE A C 1
ATOM 637 O O . PHE A 1 82 ? 4.309 -3.631 -11.231 1.00 87.62 82 PHE A O 1
ATOM 644 N N . GLY A 1 83 ? 2.538 -4.214 -9.972 1.00 86.38 83 GLY A N 1
ATOM 645 C CA . GLY A 1 83 ? 2.519 -5.619 -10.382 1.00 86.38 83 GLY A CA 1
ATOM 646 C C . GLY A 1 83 ? 2.328 -5.754 -11.893 1.00 86.38 83 GLY A C 1
ATOM 647 O O . GLY A 1 83 ? 3.167 -6.334 -12.575 1.00 86.38 83 GLY A O 1
ATOM 648 N N . LEU A 1 84 ? 1.291 -5.125 -12.448 1.00 84.94 84 LEU A N 1
ATOM 649 C CA . LEU A 1 84 ? 1.017 -5.098 -13.890 1.00 84.94 84 LEU A CA 1
ATOM 650 C C . LEU A 1 84 ? 2.160 -4.462 -14.697 1.0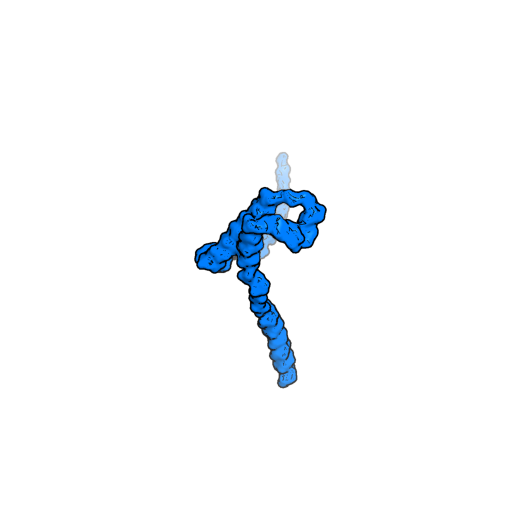0 84.94 84 LEU A C 1
ATOM 652 O O . LEU A 1 84 ? 2.478 -4.939 -15.786 1.00 84.94 84 LEU A O 1
ATOM 656 N N . GLY A 1 85 ? 2.805 -3.422 -14.165 1.00 80.06 85 GLY A N 1
ATOM 657 C CA . GLY A 1 85 ? 3.978 -2.788 -14.769 1.00 80.06 85 GLY A CA 1
ATOM 658 C C . GLY A 1 85 ? 5.224 -3.680 -14.792 1.00 80.06 85 GLY A C 1
ATOM 659 O O . GLY A 1 85 ? 6.065 -3.522 -15.674 1.00 80.06 85 GLY A O 1
ATOM 660 N N . LEU A 1 86 ? 5.342 -4.646 -13.874 1.00 75.06 86 LEU A N 1
ATOM 661 C CA . LEU A 1 86 ? 6.386 -5.676 -13.928 1.00 75.06 86 LEU A CA 1
ATOM 662 C C . LEU A 1 86 ? 6.107 -6.721 -15.016 1.00 75.06 86 LEU A C 1
ATOM 664 O O . LEU A 1 86 ? 7.053 -7.192 -15.640 1.00 75.06 86 LEU A O 1
ATOM 668 N N . PHE A 1 87 ? 4.837 -7.042 -15.278 1.00 71.12 87 PHE A N 1
ATOM 669 C CA . PHE A 1 87 ? 4.439 -7.990 -16.328 1.00 71.12 87 PHE A CA 1
ATOM 670 C C . PHE A 1 87 ? 4.450 -7.398 -17.748 1.00 71.12 87 PHE A C 1
ATOM 672 O O . PHE A 1 87 ? 4.342 -8.153 -18.709 1.00 71.12 87 PHE A O 1
ATOM 679 N N . ARG A 1 88 ? 4.584 -6.071 -17.899 1.00 64.31 88 ARG A N 1
ATOM 680 C CA . ARG A 1 88 ? 4.689 -5.375 -19.197 1.00 64.31 88 ARG A CA 1
ATOM 681 C C . ARG A 1 88 ? 5.981 -4.557 -19.313 1.00 64.31 88 ARG A C 1
ATOM 683 O O . ARG A 1 88 ? 5.930 -3.321 -19.306 1.00 64.31 88 ARG A O 1
ATOM 690 N N . PRO A 1 89 ? 7.152 -5.214 -19.400 1.00 59.50 89 PRO A N 1
ATOM 691 C CA . PRO A 1 89 ? 8.435 -4.530 -19.527 1.00 59.50 89 PRO A CA 1
ATOM 692 C C . PRO A 1 89 ? 8.568 -3.714 -20.825 1.00 59.50 89 PRO A C 1
ATOM 694 O O . PRO A 1 89 ? 9.414 -2.824 -20.876 1.00 59.50 89 PRO A O 1
ATOM 697 N N . GLU A 1 90 ? 7.710 -3.926 -21.832 1.00 57.81 90 GLU A N 1
ATOM 698 C CA . GLU A 1 90 ? 7.753 -3.252 -23.143 1.00 57.81 90 GLU A CA 1
ATOM 699 C C . GLU A 1 90 ? 7.501 -1.731 -23.086 1.00 57.81 90 GLU A C 1
ATOM 701 O O . GLU A 1 90 ? 7.664 -1.042 -24.088 1.00 57.81 90 GLU A O 1
ATOM 706 N N . ARG A 1 91 ? 7.107 -1.177 -21.928 1.00 53.59 91 ARG A N 1
ATOM 707 C CA . ARG A 1 91 ? 6.963 0.277 -21.706 1.00 53.59 91 ARG A CA 1
ATOM 708 C C . ARG A 1 91 ? 8.114 0.908 -20.928 1.00 53.59 91 ARG A C 1
ATOM 710 O O . ARG A 1 91 ? 8.020 2.078 -20.550 1.00 53.59 91 ARG A O 1
ATOM 717 N N . ARG A 1 92 ? 9.197 0.175 -20.659 1.00 57.53 92 ARG A N 1
ATOM 718 C CA . ARG A 1 92 ? 10.423 0.816 -20.181 1.00 57.53 92 ARG A CA 1
ATOM 719 C C . ARG A 1 92 ? 10.947 1.667 -21.326 1.00 57.53 92 ARG A C 1
ATOM 721 O O . ARG A 1 92 ? 11.421 1.151 -22.327 1.00 57.53 92 ARG A O 1
ATOM 728 N N . VAL A 1 93 ? 10.783 2.981 -21.198 1.00 58.75 93 VAL A N 1
ATOM 729 C CA . VAL A 1 93 ? 11.437 3.933 -22.088 1.00 58.75 93 VAL A CA 1
ATOM 730 C C . VAL A 1 93 ? 12.926 3.725 -21.857 1.00 58.75 93 VAL A C 1
ATOM 732 O O . VAL A 1 93 ? 13.461 4.173 -20.842 1.00 58.75 93 VAL A O 1
ATOM 735 N N . ASP A 1 94 ? 13.571 2.970 -22.743 1.00 55.81 94 ASP A N 1
ATOM 736 C CA . ASP A 1 94 ? 15.018 2.798 -22.764 1.00 55.81 94 ASP A CA 1
ATOM 737 C C . ASP A 1 94 ? 15.650 4.144 -23.137 1.00 55.81 94 ASP A C 1
ATOM 739 O O . ASP A 1 94 ? 16.115 4.399 -24.247 1.00 55.81 94 ASP A O 1
ATOM 743 N N . LEU A 1 95 ? 15.704 5.029 -22.143 1.00 56.47 95 LEU A N 1
ATOM 744 C CA . LEU A 1 95 ? 16.484 6.263 -22.131 1.00 56.47 95 LEU A CA 1
ATOM 745 C C . LEU A 1 95 ? 17.993 5.987 -22.207 1.00 56.47 95 LEU A C 1
ATOM 747 O O . LEU A 1 95 ? 18.796 6.912 -22.241 1.00 56.47 95 LEU A O 1
ATOM 751 N N . THR A 1 96 ? 18.397 4.719 -22.265 1.00 60.50 96 THR A N 1
ATOM 752 C CA . THR A 1 96 ? 19.766 4.296 -22.550 1.00 60.50 96 THR A CA 1
ATOM 753 C C . THR A 1 96 ? 20.080 4.357 -24.047 1.00 60.50 96 THR A C 1
ATOM 755 O O . THR A 1 96 ? 21.215 4.658 -24.415 1.00 60.50 96 THR A O 1
ATOM 758 N N . HIS A 1 97 ? 19.090 4.155 -24.926 1.00 56.44 97 HIS A N 1
ATOM 759 C CA . HIS A 1 97 ? 19.302 4.216 -26.376 1.00 56.44 97 HIS A CA 1
ATOM 760 C C . HIS A 1 97 ? 19.204 5.640 -26.944 1.00 56.44 97 HIS A C 1
ATOM 762 O O . HIS A 1 97 ? 19.769 5.916 -28.003 1.00 56.44 97 HIS A O 1
ATOM 768 N N . LEU A 1 98 ? 18.575 6.570 -26.212 1.00 56.72 98 LEU A N 1
ATOM 769 C CA . LEU A 1 98 ? 18.447 7.973 -26.623 1.00 56.72 98 LEU A CA 1
ATOM 770 C C . LEU A 1 98 ? 19.744 8.790 -26.438 1.00 56.72 98 LEU A C 1
ATOM 772 O O . LEU A 1 98 ? 19.891 9.841 -27.046 1.00 56.72 98 LEU A O 1
ATOM 776 N N . HIS A 1 99 ? 20.707 8.319 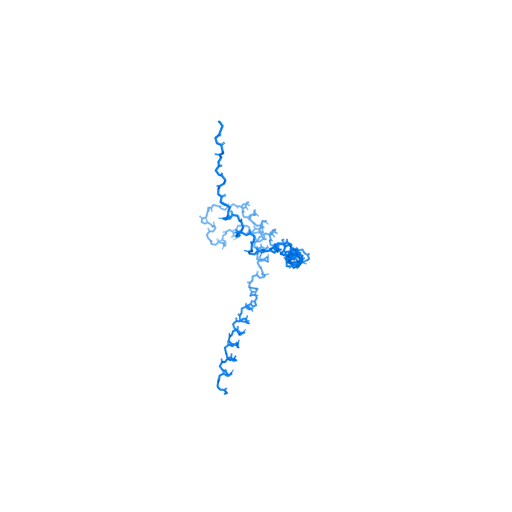-25.634 1.00 55.94 99 HIS A N 1
ATOM 777 C CA . HIS A 1 99 ? 21.948 9.066 -25.367 1.00 55.94 99 HIS A CA 1
ATOM 778 C C . HIS A 1 99 ? 23.128 8.692 -26.286 1.00 55.94 99 HIS A C 1
ATOM 780 O O . HIS A 1 99 ? 24.158 9.364 -26.271 1.00 55.94 99 HIS A O 1
ATOM 786 N N . ARG A 1 100 ? 23.020 7.630 -27.101 1.00 56.88 100 ARG A N 1
ATOM 787 C CA . ARG A 1 100 ? 24.139 7.159 -27.946 1.00 56.88 100 ARG A CA 1
ATOM 788 C C . ARG A 1 100 ? 24.086 7.643 -29.401 1.00 56.88 100 ARG A C 1
ATOM 790 O O . ARG A 1 100 ? 25.125 7.649 -30.051 1.00 56.88 100 ARG A O 1
ATOM 797 N N . GLY A 1 101 ? 22.928 8.097 -29.890 1.00 52.53 101 GLY A N 1
ATOM 798 C CA . GLY A 1 101 ? 22.774 8.607 -31.262 1.00 52.53 101 GLY A CA 1
ATOM 799 C C . GLY A 1 101 ? 23.288 10.037 -31.481 1.00 52.53 101 GLY A C 1
ATOM 800 O O . GLY A 1 101 ? 23.832 10.335 -32.540 1.00 52.53 101 GLY A O 1
ATOM 801 N N . ASP A 1 102 ? 23.193 10.909 -30.473 1.00 57.84 102 ASP A N 1
ATOM 802 C CA . ASP A 1 102 ? 23.412 12.354 -30.667 1.00 57.84 102 ASP A CA 1
ATOM 803 C C . ASP A 1 102 ? 24.868 12.825 -30.530 1.00 57.84 102 ASP A C 1
ATOM 805 O O . ASP A 1 102 ? 25.222 13.919 -30.978 1.00 57.84 102 ASP A O 1
ATOM 809 N N . ILE A 1 103 ? 25.750 12.017 -29.937 1.00 55.91 103 ILE A N 1
ATOM 810 C CA . ILE A 1 103 ? 27.141 12.437 -29.692 1.00 55.91 103 ILE A CA 1
ATOM 811 C C . ILE A 1 103 ? 27.992 12.335 -30.970 1.00 55.91 103 ILE A C 1
ATOM 813 O O . ILE A 1 103 ? 28.891 13.150 -31.174 1.00 55.91 103 ILE A O 1
ATOM 817 N N . ALA A 1 104 ? 27.674 11.403 -31.876 1.00 55.94 104 ALA A N 1
ATOM 818 C CA . ALA A 1 104 ? 28.427 11.215 -33.118 1.00 55.94 104 ALA A CA 1
ATOM 819 C C . ALA A 1 104 ? 28.222 12.360 -34.129 1.00 55.94 104 ALA A C 1
ATOM 821 O O . ALA A 1 104 ? 29.145 12.703 -34.860 1.00 55.94 104 ALA A O 1
ATOM 822 N N . SER A 1 105 ? 27.051 13.008 -34.139 1.00 54.41 105 SER A N 1
ATOM 823 C CA . SER A 1 105 ? 26.780 14.112 -35.072 1.00 54.41 105 SER A CA 1
ATOM 824 C C . SER A 1 105 ? 27.424 15.440 -34.649 1.00 54.41 105 SER A C 1
ATOM 826 O O . SER A 1 105 ? 27.615 16.321 -35.488 1.00 54.41 105 SER A O 1
ATOM 828 N N . ARG A 1 106 ? 27.756 15.619 -33.362 1.00 55.72 106 ARG A N 1
ATOM 829 C CA . ARG A 1 106 ? 28.286 16.890 -32.835 1.00 55.72 106 ARG A CA 1
ATOM 830 C C . ARG A 1 106 ? 29.804 17.037 -32.973 1.00 55.72 106 ARG A C 1
ATOM 832 O O . ARG A 1 106 ? 30.288 18.166 -33.031 1.00 55.72 106 ARG A O 1
ATOM 839 N N . SER A 1 107 ? 30.561 15.943 -33.074 1.00 54.22 107 SER A N 1
ATOM 840 C CA . SER A 1 107 ? 32.020 16.003 -33.255 1.00 54.22 107 SER A CA 1
ATOM 841 C C . SER A 1 107 ? 32.428 16.397 -34.681 1.00 54.22 107 SER A C 1
ATOM 843 O O . SER A 1 107 ? 33.391 17.145 -34.848 1.00 54.22 107 SER A O 1
ATOM 845 N N . THR A 1 108 ? 31.668 15.989 -35.702 1.00 59.06 108 THR A N 1
ATOM 846 C CA . THR A 1 108 ? 31.948 16.330 -37.109 1.00 59.06 108 THR A CA 1
ATOM 847 C C . THR A 1 108 ? 31.754 17.822 -37.398 1.00 59.06 108 THR A C 1
ATOM 849 O O . THR A 1 108 ? 32.587 18.439 -38.060 1.00 59.06 108 THR A O 1
ATOM 852 N N . VAL A 1 109 ? 30.709 18.445 -36.841 1.00 58.97 109 VAL A N 1
ATOM 853 C CA . VAL A 1 109 ? 30.449 19.885 -37.032 1.00 58.97 109 VAL A CA 1
ATOM 854 C C . VAL A 1 109 ? 31.435 20.745 -36.230 1.00 58.97 109 VAL A C 1
ATOM 856 O O . VAL A 1 109 ? 31.918 21.762 -36.729 1.00 58.97 109 VAL A O 1
ATOM 859 N N . ALA A 1 110 ? 31.817 20.310 -35.022 1.00 57.66 110 ALA A N 1
ATOM 860 C CA . ALA A 1 110 ? 32.828 20.997 -34.217 1.00 57.66 110 ALA A CA 1
ATOM 861 C C . ALA A 1 110 ? 34.236 20.933 -34.844 1.00 57.66 110 ALA A C 1
ATOM 863 O O . ALA A 1 110 ? 35.008 21.877 -34.695 1.00 57.66 110 ALA A O 1
ATOM 864 N N . GLY A 1 111 ? 34.568 19.859 -35.571 1.00 56.91 111 GLY A N 1
ATOM 865 C CA . GLY A 1 111 ? 35.804 19.767 -36.356 1.00 56.91 111 GLY A CA 1
ATOM 866 C C . GLY A 1 111 ? 35.806 20.697 -37.573 1.00 56.91 111 GLY A C 1
ATOM 867 O O . GLY A 1 111 ? 36.794 21.387 -37.818 1.00 56.91 111 GLY A O 1
ATOM 868 N N . SER A 1 112 ? 34.676 20.790 -38.282 1.00 57.25 112 SER A N 1
ATOM 869 C CA . SER A 1 112 ? 34.544 21.653 -39.464 1.00 57.25 112 SER A CA 1
ATOM 870 C C . SER A 1 112 ? 34.617 23.146 -39.127 1.00 57.25 112 SER A C 1
ATOM 872 O O . SER A 1 112 ? 35.179 23.914 -39.901 1.00 57.25 112 SER A O 1
ATOM 874 N N . LEU A 1 113 ? 34.106 23.567 -37.964 1.00 55.16 113 LEU A N 1
ATOM 875 C CA . LEU A 1 113 ? 34.199 24.962 -37.512 1.00 55.16 113 LEU A CA 1
ATOM 876 C C . LEU A 1 113 ? 35.606 25.351 -37.040 1.00 55.16 113 LEU A C 1
ATOM 878 O O . LEU A 1 113 ? 35.992 26.507 -37.188 1.00 55.16 113 LEU A O 1
ATOM 882 N N . LYS A 1 114 ? 36.399 24.402 -36.522 1.00 56.03 114 LYS A N 1
ATOM 883 C CA . LYS A 1 114 ? 37.802 24.659 -36.152 1.00 56.03 114 LYS A CA 1
ATOM 884 C C . LYS A 1 114 ? 38.704 24.853 -37.371 1.00 56.03 114 LYS A C 1
ATOM 886 O O . LYS A 1 114 ? 39.623 25.655 -37.303 1.00 56.03 114 LYS A O 1
ATOM 891 N N . HIS A 1 115 ? 38.416 24.182 -38.486 1.00 49.62 115 HIS A N 1
ATOM 892 C CA . HIS A 1 115 ? 39.193 24.326 -39.722 1.00 49.62 115 HIS A CA 1
ATOM 893 C C . HIS A 1 115 ? 38.892 25.638 -40.481 1.00 49.62 115 HIS A C 1
ATOM 895 O O . HIS A 1 115 ? 39.703 26.089 -41.285 1.00 49.62 115 HIS A O 1
ATOM 901 N N . SER A 1 116 ? 37.746 26.282 -40.235 1.00 55.03 116 SER A N 1
ATOM 902 C CA . SER A 1 116 ? 37.414 27.599 -40.817 1.00 55.03 116 SER A CA 1
ATOM 903 C C . SER A 1 116 ? 37.835 28.790 -39.945 1.00 55.03 116 SER A C 1
ATOM 905 O O . SER A 1 116 ? 37.733 29.930 -40.388 1.00 55.03 116 SER A O 1
ATOM 907 N N . LEU A 1 117 ? 38.312 28.534 -38.725 1.00 57.94 117 LEU A N 1
ATOM 908 C CA . LEU A 1 117 ? 38.831 29.526 -37.778 1.00 57.94 117 LEU A CA 1
ATOM 909 C C . LEU A 1 117 ? 40.348 29.374 -37.580 1.00 57.94 117 LEU A C 1
ATOM 911 O O . LEU A 1 117 ? 40.857 29.639 -36.494 1.00 57.94 117 LEU A O 1
ATOM 915 N N . ASP A 1 118 ? 41.062 28.984 -38.636 1.00 56.34 118 ASP A N 1
ATOM 916 C CA . ASP A 1 118 ? 42.501 29.224 -38.761 1.00 56.34 118 ASP A CA 1
ATOM 917 C C . ASP A 1 118 ? 42.718 30.466 -39.644 1.00 56.34 118 ASP A C 1
ATOM 919 O O . ASP A 1 118 ? 42.895 30.354 -40.863 1.00 56.34 118 ASP A O 1
ATOM 923 N N . PRO A 1 119 ? 42.609 31.691 -39.094 1.00 57.72 119 PRO A N 1
ATOM 924 C CA . PRO A 1 119 ? 43.198 32.834 -39.751 1.00 57.72 119 PRO A CA 1
ATOM 925 C C . PRO A 1 119 ? 44.705 32.629 -39.661 1.00 57.72 119 PRO A C 1
ATOM 927 O O . PRO A 1 119 ? 45.270 32.675 -38.574 1.00 57.72 119 PRO A O 1
ATOM 930 N N . GLY A 1 120 ? 45.345 32.405 -40.809 1.00 62.50 120 GLY A N 1
ATOM 931 C CA . GLY A 1 120 ? 46.789 32.513 -40.940 1.00 62.50 120 GLY A CA 1
ATOM 932 C C . GLY A 1 120 ? 47.242 33.873 -40.413 1.00 62.50 120 GLY A C 1
ATOM 933 O O . GLY A 1 120 ? 47.246 34.870 -41.139 1.00 62.50 120 GLY A O 1
ATOM 934 N N . ASP A 1 121 ? 47.578 33.902 -39.128 1.00 56.62 121 ASP A N 1
ATOM 935 C CA . ASP A 1 121 ? 48.156 35.030 -38.428 1.00 56.62 121 ASP A CA 1
ATOM 936 C C . ASP A 1 121 ? 49.568 35.192 -38.985 1.00 56.62 121 ASP A C 1
ATOM 938 O O . ASP A 1 121 ? 50.520 34.549 -38.549 1.00 56.62 121 ASP A O 1
ATOM 942 N N . ASP A 1 122 ? 49.699 36.025 -40.019 1.00 62.88 122 ASP A N 1
ATOM 943 C CA . ASP A 1 122 ? 50.989 36.536 -40.467 1.00 62.88 122 ASP A CA 1
ATOM 944 C C . ASP A 1 122 ? 51.529 37.489 -39.381 1.00 62.88 122 ASP A C 1
ATOM 946 O O . ASP A 1 122 ? 51.039 38.622 -39.246 1.00 62.88 122 ASP A O 1
ATOM 950 N N . PRO A 1 123 ? 52.581 37.104 -38.631 1.00 57.75 123 PRO A N 1
ATOM 951 C CA . PRO A 1 123 ? 53.121 37.921 -37.546 1.00 57.75 123 PRO A CA 1
ATOM 952 C C . PRO A 1 123 ? 53.782 39.222 -38.041 1.00 57.75 123 PRO A C 1
ATOM 954 O O . PRO A 1 123 ? 54.217 40.051 -37.237 1.00 57.75 123 PRO A O 1
ATOM 957 N N . ARG A 1 124 ? 53.887 39.449 -39.358 1.00 57.25 124 ARG A N 1
ATOM 958 C CA . ARG A 1 124 ? 54.508 40.650 -39.941 1.00 57.25 124 ARG A CA 1
ATOM 959 C C . ARG A 1 124 ? 53.530 41.799 -40.179 1.00 57.25 124 ARG A C 1
ATOM 961 O O . ARG A 1 124 ? 53.983 42.920 -40.428 1.00 57.25 124 ARG A O 1
ATOM 968 N N . ARG A 1 125 ? 52.213 41.584 -40.078 1.00 57.25 125 ARG A N 1
ATOM 969 C CA . ARG A 1 125 ? 51.214 42.629 -40.378 1.00 57.25 125 ARG A CA 1
ATOM 970 C C . ARG A 1 125 ? 51.131 43.721 -39.304 1.00 57.25 125 ARG A C 1
ATOM 972 O O . ARG A 1 125 ? 50.938 44.884 -39.647 1.00 57.25 125 ARG A O 1
ATOM 979 N N . GLY A 1 126 ? 51.383 43.391 -38.035 1.00 53.38 126 GLY A N 1
ATOM 980 C CA . GLY A 1 126 ? 51.320 44.345 -36.915 1.00 53.38 126 GLY A CA 1
ATOM 981 C C . GLY A 1 126 ? 52.475 45.355 -36.839 1.00 53.38 126 GLY A C 1
ATOM 982 O O . GLY A 1 126 ? 52.347 46.390 -36.193 1.00 53.38 126 GLY A O 1
ATOM 983 N N . ARG A 1 127 ? 53.604 45.109 -37.522 1.00 56.47 127 ARG A N 1
ATOM 984 C CA . ARG A 1 127 ? 54.813 45.951 -37.395 1.00 56.47 127 ARG A CA 1
ATOM 985 C C . ARG A 1 127 ? 54.829 47.173 -38.326 1.00 56.47 127 ARG A C 1
ATOM 987 O O . ARG A 1 127 ? 55.646 48.067 -38.139 1.00 56.47 127 ARG A O 1
ATOM 994 N N . ARG A 1 128 ? 53.929 47.244 -39.315 1.00 55.00 128 ARG A N 1
ATOM 995 C CA . ARG A 1 128 ? 53.867 48.370 -40.269 1.00 55.00 128 ARG A CA 1
ATOM 996 C C . ARG A 1 128 ? 53.041 49.570 -39.801 1.00 55.00 128 ARG A C 1
ATOM 998 O O . ARG A 1 128 ? 53.180 50.633 -40.391 1.00 55.00 128 ARG A O 1
ATOM 1005 N N . LEU A 1 129 ? 52.229 49.433 -38.751 1.00 56.44 129 LEU A N 1
ATOM 1006 C CA . LEU A 1 129 ? 51.367 50.524 -38.274 1.00 56.44 129 LEU A CA 1
ATOM 1007 C C . LEU A 1 129 ? 52.065 51.484 -37.295 1.00 56.44 129 LEU A C 1
ATOM 1009 O O . LEU A 1 129 ? 51.604 52.604 -37.119 1.00 56.44 129 LEU A O 1
ATOM 1013 N N . PHE A 1 130 ? 53.190 51.084 -36.694 1.00 58.03 130 PHE A N 1
ATOM 1014 C CA . PHE A 1 130 ? 53.839 51.855 -35.622 1.00 58.03 130 PHE A CA 1
ATOM 1015 C C . PHE A 1 130 ? 55.014 52.737 -36.061 1.00 58.03 130 PHE A C 1
ATOM 1017 O O . PHE A 1 130 ? 55.586 53.426 -35.224 1.00 58.03 130 PHE A O 1
ATOM 1024 N N . ASN A 1 131 ? 55.389 52.742 -37.345 1.00 52.53 131 ASN A N 1
ATOM 1025 C CA . ASN A 1 131 ? 56.544 53.516 -37.822 1.00 52.53 131 ASN A CA 1
ATOM 1026 C C . ASN A 1 131 ? 56.192 54.498 -38.947 1.00 52.53 131 ASN A C 1
ATOM 1028 O O . ASN A 1 131 ? 56.941 54.646 -39.912 1.00 52.53 131 ASN A O 1
ATOM 1032 N N . GLN A 1 132 ? 55.031 55.146 -38.846 1.00 57.19 132 GLN A N 1
ATOM 1033 C CA . GLN A 1 132 ? 54.679 56.247 -39.736 1.00 57.19 132 GLN A CA 1
ATOM 1034 C C . GLN A 1 132 ? 55.046 57.574 -39.046 1.00 57.19 132 GLN A C 1
ATOM 1036 O O . GLN A 1 132 ? 54.410 57.929 -38.053 1.00 57.19 132 GLN A O 1
ATOM 1041 N N . PRO A 1 133 ? 56.083 58.306 -39.499 1.00 55.69 133 PRO A N 1
ATOM 1042 C CA . PRO A 1 133 ? 56.413 59.598 -38.912 1.00 55.69 133 PRO A CA 1
ATOM 1043 C C . PRO A 1 133 ? 55.282 60.593 -39.193 1.00 55.69 133 PRO A C 1
ATOM 1045 O O . PRO A 1 133 ? 54.844 60.751 -40.333 1.00 55.69 133 PRO A O 1
ATOM 1048 N N . ALA A 1 134 ? 54.804 61.244 -38.131 1.00 61.41 134 ALA A N 1
ATOM 1049 C CA . ALA A 1 134 ? 53.695 62.188 -38.158 1.00 61.41 134 ALA A CA 1
ATOM 1050 C C . ALA A 1 134 ? 53.914 63.295 -39.206 1.00 61.41 134 ALA A C 1
ATOM 1052 O O . ALA A 1 134 ? 54.841 64.102 -39.095 1.00 61.41 134 ALA A O 1
ATOM 1053 N N . GLN A 1 135 ? 53.041 63.360 -40.216 1.00 63.72 135 GLN A N 1
ATOM 1054 C CA . GLN A 1 135 ? 52.980 64.507 -41.120 1.00 63.72 135 GLN A CA 1
ATOM 1055 C C . GLN A 1 135 ? 52.483 65.726 -40.334 1.00 63.72 135 GLN A C 1
ATOM 1057 O O . GLN A 1 135 ? 51.347 65.756 -39.864 1.00 63.72 135 GLN A O 1
ATOM 1062 N N . LYS A 1 136 ? 53.346 66.735 -40.178 1.00 60.00 136 LYS A N 1
ATOM 1063 C CA . LYS A 1 136 ? 52.973 68.023 -39.581 1.00 60.00 136 LYS A CA 1
ATOM 1064 C C . LYS A 1 136 ? 52.017 68.770 -40.525 1.00 60.00 136 LYS A C 1
ATOM 1066 O O . LYS A 1 136 ? 52.368 68.953 -41.692 1.00 60.00 136 LYS A O 1
ATOM 1071 N N . PRO A 1 137 ? 50.850 69.239 -40.054 1.00 60.50 137 PRO A N 1
ATOM 1072 C CA . PRO A 1 137 ? 49.936 70.014 -40.883 1.00 60.50 137 PRO A CA 1
ATOM 1073 C C . PRO A 1 137 ? 50.535 71.387 -41.221 1.00 60.50 137 PRO A C 1
ATOM 1075 O O . PRO A 1 137 ? 51.060 72.095 -40.362 1.00 60.50 137 PRO A O 1
ATOM 1078 N N . ARG A 1 138 ? 50.476 71.741 -42.509 1.00 60.81 138 ARG A N 1
ATOM 1079 C CA . ARG A 1 138 ? 50.911 73.030 -43.060 1.00 60.81 138 ARG A CA 1
ATOM 1080 C C . ARG A 1 138 ? 49.867 74.095 -42.704 1.00 60.81 138 ARG A C 1
ATOM 1082 O O . ARG A 1 138 ? 48.714 73.961 -43.103 1.00 60.81 138 ARG A O 1
ATOM 1089 N N . LEU A 1 139 ? 50.291 75.124 -41.971 1.00 62.66 139 LEU A N 1
ATOM 1090 C CA . LEU A 1 139 ? 49.502 76.323 -41.671 1.00 62.66 139 LEU A CA 1
ATOM 1091 C C . LEU A 1 139 ? 49.056 77.013 -42.973 1.00 62.66 139 LEU A C 1
ATOM 1093 O O . LEU A 1 139 ? 49.870 77.200 -43.883 1.00 62.66 139 LEU A O 1
ATOM 1097 N N . LYS A 1 140 ? 47.782 77.396 -43.034 1.00 57.22 140 LYS A N 1
ATOM 1098 C CA . LYS A 1 140 ? 47.261 78.458 -43.894 1.00 57.22 140 LYS A CA 1
ATOM 1099 C C . LYS A 1 140 ? 46.487 79.426 -43.020 1.00 57.22 140 LYS A C 1
ATOM 1101 O O . LYS A 1 140 ? 45.790 78.921 -42.112 1.00 57.22 140 LYS A O 1
#